Protein AF-A0AAD7JWH2-F1 (afdb_monomer_lite)

Organism: NCBI:txid230809

Foldseek 3Di:
DPDDDPPVVVVVVVVVVVVVVVVVVVVVVVVVVVVVVVVVVVVVVVVVVVVVVVVVCVVCVVVVVVVVVVVVVVVVVVPDPPPDPDQDDDPPDRPPPPPPPPVPPPDPDPDPPPPPPPPPPPPPPPDDDDDDDDDDDDDDDPDDDPDDPPPPPDDDD

Sequence (157 aa):
MPRGPPRLDVDVKLKHVQQSRKRYEEQLKYRERSAMHSEKYRDRKAAEERRERSARNAVNKPARELEEQQLRKDHKAMAKPQQRPAPITIRGAPLKAAKWHAASPTTPTPTPRRRTAIPAVVTASKDDPSEDESDEESTRCRLEAPAWPKRASRPVW

Secondary structure (DSSP, 8-state):
-PPPP-HHHHHHHHHHHHHHHHHHHHHHHHHHHHHHHHHHHHHHHHHHHHHHHHHHHHHHHHHHHHHHHHHHHHHHHH-----PPP---BTTB-------------PPP----------------------------------PPPPP---------

pLDDT: mean 70.11, std 16.85, range [37.56, 95.56]

Radius of gyration: 40.49 Å; chains: 1; bounding box: 70×58×132 Å

Structure (mmCIF, N/CA/C/O backbone):
data_AF-A0AAD7JWH2-F1
#
_entry.id   AF-A0AAD7JWH2-F1
#
loop_
_atom_site.group_PDB
_atom_site.id
_atom_site.type_symbol
_atom_site.label_atom_id
_atom_site.label_alt_id
_atom_site.label_comp_id
_atom_site.label_asym_id
_atom_site.label_entity_id
_atom_site.label_seq_id
_atom_site.pdbx_PDB_ins_code
_atom_site.Cartn_x
_atom_site.Cartn_y
_atom_site.Cartn_z
_atom_site.occupancy
_atom_site.B_iso_or_equiv
_atom_site.auth_seq_id
_atom_site.auth_comp_id
_atom_site.auth_asym_id
_atom_site.auth_atom_id
_atom_site.pdbx_PDB_model_num
ATOM 1 N N . MET A 1 1 ? -44.496 -11.662 59.326 1.00 45.50 1 MET A N 1
ATOM 2 C CA . MET A 1 1 ? -44.035 -10.537 58.482 1.00 45.50 1 MET A CA 1
ATOM 3 C C . MET A 1 1 ? -42.829 -11.003 57.676 1.00 45.50 1 MET A C 1
ATOM 5 O O . MET A 1 1 ? -41.789 -11.223 58.294 1.00 45.50 1 MET A O 1
ATOM 9 N N . PRO A 1 2 ? -42.935 -11.232 56.354 1.00 57.66 2 PRO A N 1
ATOM 10 C CA . PRO A 1 2 ? -41.756 -11.521 55.550 1.00 57.66 2 PRO A CA 1
ATOM 11 C C . PRO A 1 2 ? -40.940 -10.229 55.446 1.00 57.66 2 PRO A C 1
ATOM 13 O O . PRO A 1 2 ? -41.442 -9.199 54.997 1.00 57.66 2 PRO A O 1
ATOM 16 N N . ARG A 1 3 ? -39.698 -10.253 55.934 1.00 61.44 3 ARG A N 1
ATOM 17 C CA . ARG A 1 3 ? -38.767 -9.141 55.733 1.00 61.44 3 ARG A CA 1
ATOM 18 C C . ARG A 1 3 ? -38.452 -9.099 54.239 1.00 61.44 3 ARG A C 1
ATOM 20 O O . ARG A 1 3 ? -37.947 -10.079 53.700 1.00 61.44 3 ARG A O 1
ATOM 27 N N . GLY A 1 4 ? -38.806 -8.000 53.573 1.00 67.44 4 GLY A N 1
ATOM 28 C CA . GLY A 1 4 ? -38.412 -7.769 52.185 1.00 67.44 4 GLY A CA 1
ATOM 29 C C . GLY A 1 4 ? -36.885 -7.843 52.034 1.00 67.44 4 GLY A C 1
ATOM 30 O O . GLY A 1 4 ? -36.171 -7.610 53.015 1.00 67.44 4 GLY A O 1
ATOM 31 N N . PRO A 1 5 ? -36.374 -8.187 50.840 1.00 65.69 5 PRO A N 1
ATOM 32 C CA . PRO A 1 5 ? -34.939 -8.321 50.617 1.00 65.69 5 PRO A CA 1
ATOM 33 C C . PRO A 1 5 ? -34.199 -7.026 51.002 1.00 65.69 5 PRO A C 1
ATOM 35 O O . PRO A 1 5 ? -34.738 -5.928 50.812 1.00 65.69 5 PRO A O 1
ATOM 38 N N . PRO A 1 6 ? -32.979 -7.126 51.561 1.00 64.62 6 PRO A N 1
ATOM 39 C CA . PRO A 1 6 ? -32.243 -5.968 52.050 1.00 64.62 6 PRO A CA 1
ATOM 40 C C . PRO A 1 6 ? -31.905 -5.031 50.881 1.00 64.62 6 PRO A C 1
ATOM 42 O O . PRO A 1 6 ? -31.123 -5.368 49.996 1.00 64.62 6 PRO A O 1
ATOM 45 N N . ARG A 1 7 ? -32.486 -3.823 50.888 1.00 63.00 7 ARG A N 1
ATOM 46 C CA . ARG A 1 7 ? -32.252 -2.766 49.880 1.00 63.00 7 ARG A CA 1
ATOM 47 C C . ARG A 1 7 ? -30.762 -2.458 49.648 1.00 63.00 7 ARG A C 1
ATOM 49 O O . ARG A 1 7 ? -30.388 -2.082 48.544 1.00 63.00 7 ARG A O 1
ATOM 56 N N . LEU A 1 8 ? -29.919 -2.683 50.658 1.00 61.56 8 LEU A N 1
ATOM 57 C CA . LEU A 1 8 ? -28.471 -2.455 50.608 1.00 61.56 8 LEU A CA 1
ATOM 58 C C . LEU A 1 8 ? -27.755 -3.309 49.546 1.00 61.56 8 LEU A C 1
ATOM 60 O O . LEU A 1 8 ? -26.817 -2.825 48.914 1.00 61.56 8 LEU A O 1
ATOM 64 N N . ASP A 1 9 ? -28.221 -4.532 49.278 1.00 69.25 9 ASP A N 1
ATOM 65 C CA . ASP A 1 9 ? -27.581 -5.413 48.290 1.00 69.25 9 ASP A CA 1
ATOM 66 C C . ASP A 1 9 ? -27.821 -4.949 46.850 1.00 69.25 9 ASP A C 1
ATOM 68 O O . ASP A 1 9 ? -27.005 -5.203 45.962 1.00 69.25 9 ASP A O 1
ATOM 72 N N . VAL A 1 10 ? -28.936 -4.256 46.605 1.00 73.62 10 VAL A N 1
ATOM 73 C CA . VAL A 1 10 ? -29.285 -3.731 45.280 1.00 73.62 10 VAL A CA 1
ATOM 74 C C . VAL A 1 10 ? -28.403 -2.533 44.938 1.00 73.62 10 VAL A C 1
ATOM 76 O O . VAL A 1 10 ? -27.851 -2.480 43.840 1.00 73.62 10 VAL A O 1
ATOM 79 N N . ASP A 1 11 ? -28.186 -1.625 45.889 1.00 80.31 11 ASP A N 1
ATOM 80 C CA . ASP A 1 11 ? -27.361 -0.431 45.677 1.00 80.31 11 ASP A CA 1
ATOM 81 C C . ASP A 1 11 ? -25.877 -0.772 45.490 1.00 80.31 11 ASP A C 1
ATOM 83 O O . ASP A 1 11 ? -25.198 -0.178 44.648 1.00 80.31 11 ASP A O 1
ATOM 87 N N . VAL A 1 12 ? -25.363 -1.761 46.231 1.00 81.31 12 VAL A N 1
ATOM 88 C CA . VAL A 1 12 ? -23.981 -2.245 46.070 1.00 81.31 12 VAL A CA 1
ATOM 89 C C . VAL A 1 12 ? -23.794 -2.901 44.700 1.00 81.31 12 VAL A C 1
ATOM 91 O O . VAL A 1 12 ? -22.831 -2.586 43.993 1.00 81.31 12 VAL A O 1
ATOM 94 N N . LYS A 1 13 ? -24.740 -3.749 44.275 1.00 84.75 13 LYS A N 1
ATOM 95 C CA . LYS A 1 13 ? -24.724 -4.356 42.934 1.00 84.75 13 LYS A CA 1
ATOM 96 C C . LYS A 1 13 ? -24.825 -3.299 41.838 1.00 84.75 13 LYS A C 1
ATOM 98 O O . LYS A 1 13 ? -24.076 -3.365 40.867 1.00 84.75 13 LYS A O 1
ATOM 103 N N . LEU A 1 14 ? -25.681 -2.291 42.006 1.00 89.62 14 LEU A N 1
ATOM 104 C CA . LEU A 1 14 ? -25.847 -1.216 41.030 1.00 89.62 14 LEU A CA 1
ATOM 105 C C . LEU A 1 14 ? -24.569 -0.381 40.879 1.00 89.62 14 LEU A C 1
ATOM 107 O O . LEU A 1 14 ? -24.143 -0.113 39.755 1.00 89.62 14 LEU A O 1
ATOM 111 N N . LYS A 1 15 ? -23.910 -0.028 41.990 1.00 89.69 15 LYS A N 1
ATOM 112 C CA . LYS A 1 15 ? -22.614 0.671 41.966 1.00 89.69 15 LYS A CA 1
ATOM 113 C C . LYS A 1 15 ? -21.542 -0.160 41.266 1.00 89.69 15 LYS A C 1
ATOM 115 O O . LYS A 1 15 ? -20.820 0.374 40.427 1.00 89.69 15 LYS A O 1
ATOM 120 N N . HIS A 1 16 ? -21.474 -1.461 41.552 1.00 92.75 16 HIS A N 1
ATOM 121 C CA . HIS A 1 16 ? -20.533 -2.364 40.892 1.00 92.75 16 HIS A CA 1
ATOM 122 C C . HIS A 1 16 ? -20.780 -2.444 39.378 1.00 92.75 16 HIS A C 1
ATOM 124 O O . HIS A 1 16 ? -19.844 -2.308 38.590 1.00 92.75 16 HIS A O 1
ATOM 130 N N . VAL A 1 17 ? -22.042 -2.566 38.956 1.00 91.94 17 VAL A N 1
ATOM 131 C CA . VAL A 1 17 ? -22.422 -2.566 37.536 1.00 91.94 17 VAL A CA 1
ATOM 132 C C . VAL A 1 17 ? -22.032 -1.245 36.867 1.00 91.94 17 VAL A C 1
ATOM 134 O O . VAL A 1 17 ? -21.378 -1.261 35.826 1.00 91.94 17 VAL A O 1
ATOM 137 N N . GLN A 1 18 ? -22.328 -0.098 37.480 1.00 93.50 18 GLN A N 1
ATOM 138 C CA . GLN A 1 18 ? -21.932 1.207 36.937 1.00 93.50 18 GLN A CA 1
ATOM 139 C C . GLN A 1 18 ? -20.409 1.363 36.830 1.00 93.50 18 GLN A C 1
ATOM 141 O O . GLN A 1 18 ? -19.906 1.908 35.847 1.00 93.50 18 GLN A O 1
ATOM 146 N N . GLN A 1 19 ? -19.660 0.864 37.812 1.00 94.88 19 GLN A N 1
ATOM 147 C CA . GLN A 1 19 ? -18.201 0.937 37.818 1.00 94.88 19 GLN A CA 1
ATO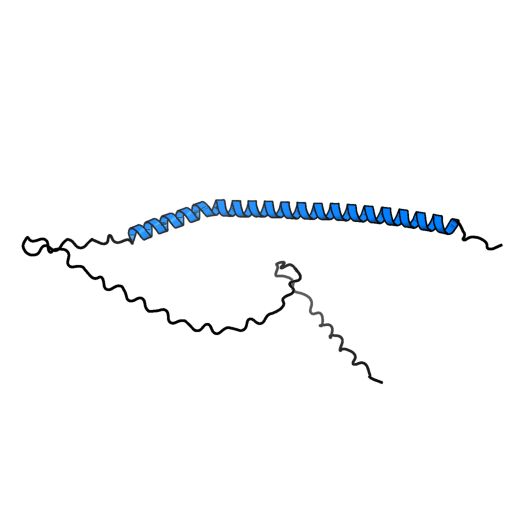M 148 C C . GLN A 1 19 ? -17.579 -0.003 36.774 1.00 94.88 19 GLN A C 1
ATOM 150 O O . GLN A 1 19 ? -16.642 0.390 36.077 1.00 94.88 19 GLN A O 1
ATOM 155 N N . SER A 1 20 ? -18.134 -1.207 36.608 1.00 92.75 20 SER A N 1
ATOM 156 C CA . SER A 1 20 ? -17.727 -2.149 35.558 1.00 92.75 20 SER A CA 1
ATOM 157 C C . SER A 1 20 ? -17.988 -1.586 34.158 1.00 92.75 20 SER A C 1
ATOM 159 O O . SER A 1 20 ? -17.107 -1.643 33.302 1.00 92.75 20 SER A O 1
ATOM 161 N N . ARG A 1 21 ? -19.137 -0.926 33.959 1.00 94.75 21 ARG A N 1
ATOM 162 C CA . ARG A 1 21 ? -19.481 -0.245 32.709 1.00 94.75 21 ARG A CA 1
ATOM 163 C C . ARG A 1 21 ? -18.488 0.866 32.375 1.00 94.75 21 ARG A C 1
ATOM 165 O O . ARG A 1 21 ? -17.996 0.909 31.254 1.00 94.75 21 ARG A O 1
ATOM 172 N N . LYS A 1 22 ? -18.135 1.718 33.345 1.00 95.44 22 LYS A N 1
ATOM 173 C CA . LYS A 1 22 ? -17.133 2.780 33.140 1.00 95.44 22 LYS A CA 1
ATOM 174 C C . LYS A 1 22 ? -15.772 2.217 32.723 1.00 95.44 22 LYS A C 1
ATOM 176 O O . LYS A 1 22 ? -15.189 2.695 31.755 1.00 95.44 22 LYS A O 1
ATOM 181 N N . ARG A 1 23 ? -15.297 1.167 33.403 1.00 95.06 23 ARG A N 1
ATOM 182 C CA . ARG A 1 23 ? -14.031 0.497 33.050 1.00 95.06 23 ARG A CA 1
ATOM 183 C C . ARG A 1 23 ? -14.071 -0.096 31.642 1.00 95.06 23 ARG A C 1
ATOM 185 O O . ARG A 1 23 ? -13.092 0.002 30.910 1.00 95.06 23 ARG A O 1
ATOM 192 N N . TYR A 1 24 ? -15.197 -0.690 31.257 1.00 94.94 24 TYR A N 1
ATOM 193 C CA . TYR A 1 24 ? -15.372 -1.250 29.921 1.00 94.94 24 TYR A CA 1
ATOM 194 C C . TYR A 1 24 ? -15.355 -0.165 28.830 1.00 94.94 24 TYR A C 1
ATOM 196 O O . TYR A 1 24 ? -14.656 -0.308 27.829 1.00 94.94 24 TYR A O 1
ATOM 204 N N . GLU A 1 25 ? -16.047 0.955 29.047 1.00 95.56 25 GLU A N 1
ATOM 205 C CA . GLU A 1 25 ? -16.038 2.099 28.124 1.00 95.56 25 GLU A CA 1
ATOM 206 C C . GLU A 1 25 ? -14.630 2.708 27.969 1.00 95.56 25 GLU A C 1
ATOM 208 O O . GLU A 1 25 ? -14.223 3.062 26.861 1.00 95.56 25 GLU A O 1
ATOM 213 N N . GLU A 1 26 ? -13.847 2.790 29.048 1.00 95.12 26 GLU A N 1
ATOM 214 C CA . GLU A 1 26 ? -12.444 3.224 28.985 1.00 95.12 26 GLU A CA 1
ATOM 215 C C . GLU A 1 26 ? -11.560 2.252 28.195 1.00 95.12 26 GLU A C 1
ATOM 217 O O . GLU A 1 26 ? -10.746 2.692 27.377 1.00 95.12 26 GLU A O 1
ATOM 222 N N . GLN A 1 27 ? -11.740 0.942 28.385 1.00 93.50 27 GLN A N 1
ATOM 223 C CA . GLN A 1 27 ? -11.014 -0.073 27.619 1.00 93.50 27 GLN A CA 1
ATOM 224 C C . GLN A 1 27 ? -11.338 -0.013 26.124 1.00 93.50 27 GLN A C 1
ATOM 226 O O . GLN A 1 27 ? -10.429 -0.142 25.301 1.00 93.50 27 GLN A O 1
ATOM 231 N N . LEU A 1 28 ? -12.601 0.228 25.758 1.00 93.50 28 LEU A N 1
ATOM 232 C CA . LEU A 1 28 ? -12.991 0.418 24.359 1.00 93.50 28 LEU A CA 1
ATOM 233 C C . LEU A 1 28 ? -12.309 1.645 23.749 1.00 93.50 28 LEU A C 1
ATOM 235 O O . LEU A 1 28 ? -11.663 1.524 22.710 1.00 93.50 28 LEU A O 1
ATOM 239 N N . LYS A 1 29 ? -12.343 2.794 24.436 1.00 93.81 29 LYS A N 1
ATOM 240 C CA . LYS A 1 29 ? -11.659 4.020 23.983 1.00 93.81 29 LYS A CA 1
ATOM 241 C C . LYS A 1 29 ? -10.144 3.850 23.875 1.00 93.81 29 LYS A C 1
ATOM 243 O O . LYS A 1 29 ? -9.497 4.499 23.053 1.00 93.81 29 LYS A O 1
ATOM 248 N N . TYR A 1 30 ? -9.542 3.043 24.746 1.00 93.19 30 TYR A N 1
ATOM 249 C CA . TYR A 1 30 ? -8.118 2.723 24.666 1.00 93.19 30 TYR A CA 1
ATOM 250 C C . TYR A 1 30 ? -7.809 1.864 23.435 1.00 93.19 30 TYR A C 1
ATOM 252 O O . TYR A 1 30 ? -6.898 2.198 22.678 1.00 93.19 30 TYR A O 1
ATOM 260 N N . ARG A 1 31 ? -8.598 0.809 23.191 1.00 89.31 31 ARG A N 1
ATOM 261 C CA . ARG A 1 31 ? -8.458 -0.045 22.003 1.00 89.31 31 ARG A CA 1
ATOM 262 C C . ARG A 1 31 ? -8.647 0.733 20.709 1.00 89.31 31 ARG A C 1
ATOM 264 O O . ARG A 1 31 ? -7.837 0.579 19.808 1.00 89.31 31 ARG A O 1
ATOM 271 N N . GLU A 1 32 ? -9.654 1.595 20.642 1.00 89.50 32 GLU A N 1
ATOM 272 C CA . GLU A 1 32 ? -9.916 2.438 19.474 1.00 89.50 32 GLU A CA 1
ATOM 273 C C . GLU A 1 32 ? -8.739 3.384 19.191 1.00 89.50 32 GLU A C 1
ATOM 275 O O . GLU A 1 32 ? -8.221 3.416 18.078 1.00 89.50 32 GLU A O 1
ATOM 280 N N . ARG A 1 33 ? -8.219 4.077 20.214 1.00 90.06 33 ARG A N 1
ATOM 281 C CA . ARG A 1 33 ? -7.025 4.929 20.061 1.00 90.06 33 ARG A CA 1
ATOM 282 C C . ARG A 1 33 ? -5.788 4.136 19.641 1.00 90.06 33 ARG A C 1
ATOM 284 O O . ARG A 1 33 ? -5.031 4.599 18.791 1.00 90.06 33 ARG A O 1
ATOM 291 N N . SER A 1 34 ? -5.580 2.956 20.219 1.00 84.75 34 SER A N 1
ATOM 292 C CA . SER A 1 34 ? -4.452 2.083 19.883 1.00 84.75 34 SER A CA 1
ATOM 293 C C . SER A 1 34 ? -4.551 1.559 18.444 1.00 84.75 34 SER A C 1
ATOM 295 O O . SER A 1 34 ? -3.573 1.624 17.699 1.00 84.75 34 SER A O 1
ATOM 297 N N . ALA A 1 35 ? -5.749 1.154 18.013 1.00 80.25 35 ALA A N 1
ATOM 298 C CA . ALA A 1 35 ? -6.021 0.736 16.642 1.00 80.25 35 ALA A CA 1
ATOM 299 C C . ALA A 1 35 ? -5.749 1.874 15.646 1.00 80.25 35 ALA A C 1
ATOM 301 O O . ALA A 1 35 ? -4.980 1.678 14.705 1.00 80.25 35 ALA A O 1
ATOM 302 N N . MET A 1 36 ? -6.255 3.081 15.918 1.00 82.44 36 MET A N 1
ATOM 303 C CA . MET A 1 36 ? -6.012 4.270 15.090 1.00 82.44 36 MET A CA 1
ATOM 304 C C . MET A 1 36 ? -4.524 4.635 14.997 1.00 82.44 36 MET A C 1
ATOM 306 O O . MET A 1 36 ? -4.051 5.068 13.948 1.00 82.44 36 MET A O 1
ATOM 310 N N . HIS A 1 37 ? -3.758 4.472 16.081 1.00 82.31 37 HIS A N 1
ATOM 311 C CA . HIS A 1 37 ? -2.307 4.672 16.043 1.00 82.31 37 HIS A CA 1
ATOM 312 C C . HIS A 1 37 ? -1.599 3.608 15.198 1.00 82.31 37 HIS A C 1
ATOM 314 O O . HIS A 1 37 ? -0.680 3.951 14.453 1.00 82.31 37 HIS A O 1
ATOM 320 N N . SER A 1 38 ? -2.043 2.350 15.271 1.00 82.31 38 SER A N 1
ATOM 321 C CA . SER A 1 38 ? -1.494 1.264 14.452 1.00 82.31 38 SER A CA 1
ATOM 322 C C . SER A 1 38 ? -1.770 1.466 12.959 1.00 82.31 38 SER A C 1
ATOM 324 O O . SER A 1 38 ? -0.890 1.242 12.133 1.00 82.31 38 SER A O 1
ATOM 326 N N . GLU A 1 39 ? -2.959 1.954 12.607 1.00 81.69 39 GLU A N 1
ATOM 327 C CA . GLU A 1 39 ? -3.356 2.226 11.226 1.00 81.69 39 GLU A CA 1
ATOM 328 C C . GLU A 1 39 ? -2.555 3.393 10.646 1.00 81.69 39 GLU A C 1
ATOM 330 O O . GLU A 1 39 ? -1.880 3.231 9.632 1.00 81.69 39 GLU A O 1
ATOM 335 N N . LYS A 1 40 ? -2.472 4.515 11.373 1.00 86.12 40 LYS A N 1
ATOM 336 C CA . LYS A 1 40 ? -1.628 5.657 10.984 1.00 86.12 40 LYS A CA 1
ATOM 337 C C . LYS A 1 40 ? -0.157 5.274 10.809 1.00 86.12 40 LYS A C 1
ATOM 339 O O . LYS A 1 40 ? 0.523 5.834 9.950 1.00 86.12 40 LYS A O 1
ATOM 344 N N . TYR A 1 41 ? 0.350 4.352 11.629 1.00 82.38 41 TYR A N 1
ATOM 345 C CA . TYR A 1 41 ? 1.717 3.849 11.498 1.00 82.38 41 TYR A CA 1
ATOM 346 C C . TYR A 1 41 ? 1.899 3.033 10.212 1.00 82.38 41 TYR A C 1
ATOM 348 O O . TYR A 1 41 ? 2.840 3.295 9.458 1.00 82.38 41 TYR A O 1
ATOM 356 N N . ARG A 1 42 ? 0.978 2.103 9.923 1.00 83.69 42 ARG A N 1
ATOM 357 C CA . ARG A 1 42 ? 0.992 1.316 8.679 1.00 83.69 42 ARG A CA 1
ATOM 358 C C . ARG A 1 42 ? 0.885 2.209 7.446 1.00 83.69 42 ARG A C 1
ATOM 360 O O . ARG A 1 42 ? 1.681 2.054 6.524 1.00 83.69 42 ARG A O 1
ATOM 367 N N . ASP A 1 43 ? -0.014 3.187 7.459 1.00 89.75 43 ASP A N 1
ATOM 368 C CA . ASP A 1 43 ? -0.191 4.125 6.348 1.00 89.75 43 ASP A CA 1
ATOM 369 C C . ASP A 1 43 ? 1.062 4.961 6.098 1.00 89.75 43 ASP A C 1
ATOM 371 O O . ASP A 1 43 ? 1.478 5.151 4.951 1.00 89.75 43 ASP A O 1
ATOM 375 N N . ARG A 1 44 ? 1.707 5.430 7.173 1.00 88.19 44 ARG A N 1
ATOM 376 C CA . ARG A 1 44 ? 2.968 6.169 7.078 1.00 88.19 44 ARG A CA 1
ATOM 377 C C . ARG A 1 44 ? 4.076 5.301 6.483 1.00 88.19 44 ARG A C 1
ATOM 379 O O . ARG A 1 44 ? 4.763 5.769 5.577 1.00 88.19 44 ARG A O 1
ATOM 386 N N . LYS A 1 45 ? 4.219 4.053 6.941 1.00 90.50 45 LYS A N 1
ATOM 387 C CA . LYS A 1 45 ? 5.205 3.104 6.397 1.00 90.50 45 LYS A CA 1
ATOM 388 C C . LYS A 1 45 ? 4.935 2.782 4.926 1.00 90.50 45 LYS A C 1
ATOM 390 O O . LYS A 1 45 ? 5.858 2.832 4.121 1.00 90.50 45 LYS A O 1
ATOM 395 N N . ALA A 1 46 ? 3.678 2.561 4.545 1.00 92.25 46 ALA A N 1
ATOM 396 C CA . ALA A 1 46 ? 3.300 2.321 3.153 1.00 92.25 46 ALA A CA 1
ATOM 397 C C . ALA A 1 46 ? 3.561 3.544 2.253 1.00 92.25 46 ALA A C 1
ATOM 399 O O . ALA A 1 46 ? 3.979 3.408 1.102 1.00 92.25 46 ALA A O 1
ATOM 400 N N . ALA A 1 47 ? 3.328 4.761 2.753 1.00 89.19 47 ALA A N 1
ATOM 401 C CA . ALA A 1 47 ? 3.633 5.988 2.020 1.00 89.19 47 ALA A CA 1
ATOM 402 C C . ALA A 1 47 ? 5.146 6.187 1.826 1.00 89.19 47 ALA A C 1
ATOM 404 O O . ALA A 1 47 ? 5.579 6.616 0.754 1.00 89.19 47 ALA A O 1
ATOM 405 N N . GLU A 1 48 ? 5.940 5.861 2.842 1.00 91.06 48 GLU A N 1
ATOM 406 C CA . GLU A 1 48 ? 7.402 5.895 2.792 1.00 91.06 48 GLU A CA 1
ATOM 407 C C . GLU A 1 48 ? 7.956 4.871 1.793 1.00 91.06 48 GLU A C 1
ATOM 409 O O . GLU A 1 48 ? 8.730 5.238 0.911 1.00 91.06 48 GLU A O 1
ATOM 414 N N . GLU A 1 49 ? 7.453 3.637 1.816 1.00 92.38 49 GLU A N 1
ATOM 415 C CA . GLU A 1 49 ? 7.830 2.595 0.858 1.00 92.38 49 GLU A CA 1
ATOM 416 C C . GLU A 1 49 ? 7.489 2.990 -0.591 1.00 92.38 49 GLU A C 1
ATOM 418 O O . GLU A 1 49 ? 8.298 2.818 -1.507 1.00 92.38 49 GLU A O 1
ATOM 423 N N . ARG A 1 50 ? 6.309 3.582 -0.828 1.00 93.44 50 ARG A N 1
ATOM 424 C CA . ARG A 1 50 ? 5.948 4.103 -2.159 1.00 93.44 50 ARG A CA 1
ATOM 425 C C . ARG A 1 50 ? 6.912 5.192 -2.623 1.00 93.44 50 ARG A C 1
ATOM 427 O O . ARG A 1 50 ? 7.273 5.209 -3.801 1.00 93.44 50 ARG A O 1
ATOM 434 N N . ARG A 1 51 ? 7.331 6.094 -1.728 1.00 91.00 51 ARG A N 1
ATOM 435 C CA . ARG A 1 51 ? 8.325 7.133 -2.048 1.00 91.00 51 ARG A CA 1
ATOM 436 C C . ARG A 1 51 ? 9.676 6.522 -2.386 1.00 91.00 51 ARG A C 1
ATOM 438 O O . ARG A 1 51 ? 10.268 6.922 -3.383 1.00 91.00 51 ARG A O 1
ATOM 445 N N . GLU A 1 52 ? 10.124 5.537 -1.620 1.00 90.62 52 GLU A N 1
ATOM 446 C CA . GLU A 1 52 ? 11.391 4.855 -1.868 1.00 90.62 52 GLU A CA 1
ATOM 447 C C . GLU A 1 52 ? 11.382 4.105 -3.207 1.00 90.62 52 GLU A C 1
ATOM 449 O O . GLU A 1 52 ? 12.284 4.282 -4.027 1.00 90.62 52 GLU A O 1
ATOM 454 N N . ARG A 1 53 ? 10.323 3.337 -3.493 1.00 86.69 53 ARG A N 1
ATOM 455 C CA . ARG A 1 53 ? 10.148 2.672 -4.796 1.00 86.69 53 ARG A CA 1
ATOM 456 C C . ARG A 1 53 ? 10.111 3.680 -5.944 1.00 86.69 53 ARG A C 1
ATOM 458 O O . ARG A 1 53 ? 10.718 3.442 -6.985 1.00 86.69 53 ARG A O 1
ATOM 465 N N . SER A 1 54 ? 9.425 4.808 -5.757 1.00 90.06 54 SER A N 1
ATOM 466 C CA . SER A 1 54 ? 9.384 5.888 -6.748 1.00 90.06 54 SER A CA 1
ATOM 467 C C . SER A 1 54 ?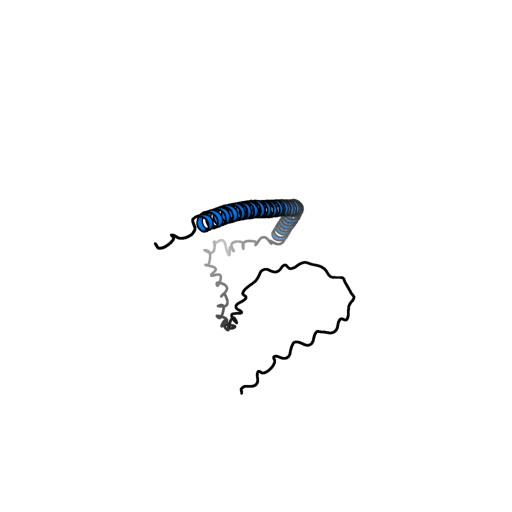 10.772 6.486 -6.991 1.00 90.06 54 SER A C 1
ATOM 469 O O . SER A 1 54 ? 11.171 6.639 -8.143 1.00 90.06 54 SER A O 1
ATOM 471 N N . ALA A 1 55 ? 11.548 6.738 -5.933 1.00 86.62 55 ALA A N 1
ATOM 472 C CA . ALA A 1 55 ? 12.914 7.242 -6.039 1.00 86.62 55 ALA A CA 1
ATOM 473 C C . ALA A 1 55 ? 13.832 6.250 -6.774 1.00 86.62 55 ALA A C 1
ATOM 475 O O . ALA A 1 55 ? 14.521 6.636 -7.716 1.00 86.62 55 ALA A O 1
ATOM 476 N N . ARG A 1 56 ? 13.775 4.958 -6.426 1.00 83.06 56 ARG A N 1
ATOM 477 C CA . ARG A 1 56 ? 14.522 3.896 -7.127 1.00 83.06 56 ARG A CA 1
ATOM 478 C C . ARG A 1 56 ? 14.143 3.819 -8.609 1.00 83.06 56 ARG A C 1
ATOM 480 O O . ARG A 1 56 ? 15.014 3.721 -9.471 1.00 83.06 56 ARG A O 1
ATOM 487 N N . ASN A 1 57 ? 12.851 3.908 -8.921 1.00 81.56 57 ASN A N 1
ATOM 488 C CA . ASN A 1 57 ? 12.380 3.919 -10.304 1.00 81.56 57 ASN A CA 1
ATOM 489 C C . ASN A 1 57 ? 12.820 5.179 -11.055 1.00 81.56 57 ASN A C 1
ATOM 491 O O . ASN A 1 57 ? 13.197 5.068 -12.215 1.00 81.56 57 ASN A O 1
ATOM 495 N N . ALA A 1 58 ? 12.815 6.354 -10.423 1.00 80.38 58 ALA A N 1
ATOM 496 C CA . ALA A 1 58 ? 13.272 7.598 -11.040 1.00 80.38 58 ALA A CA 1
ATOM 497 C C . ALA A 1 58 ? 14.764 7.551 -11.404 1.00 80.38 58 ALA A C 1
ATOM 499 O O . ALA A 1 58 ? 15.143 8.042 -12.463 1.00 80.38 58 ALA A O 1
ATOM 500 N N . VAL A 1 59 ? 15.587 6.910 -10.570 1.00 81.62 59 VAL A N 1
ATOM 501 C CA . VAL A 1 59 ? 17.020 6.705 -10.838 1.00 81.62 59 VAL A CA 1
ATOM 502 C C . VAL A 1 59 ? 17.243 5.703 -11.977 1.00 81.62 59 VAL A C 1
ATOM 504 O O . VAL A 1 59 ? 18.078 5.937 -12.846 1.00 81.62 59 VAL A O 1
ATOM 507 N N . ASN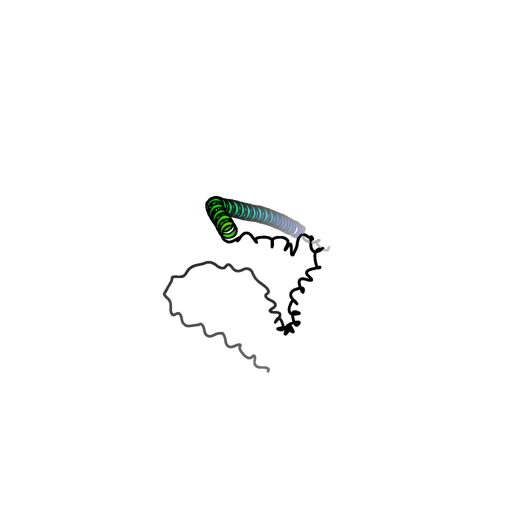 A 1 60 ? 16.470 4.613 -12.026 1.00 76.38 60 ASN A N 1
ATOM 508 C CA . ASN A 1 60 ? 16.653 3.554 -13.028 1.00 76.38 60 ASN A CA 1
ATOM 509 C C . ASN A 1 60 ? 15.978 3.833 -14.381 1.00 76.38 60 ASN A C 1
ATOM 511 O O . ASN A 1 60 ? 16.385 3.277 -15.401 1.00 76.38 60 ASN A O 1
ATOM 515 N N . LYS A 1 61 ? 14.947 4.682 -14.418 1.00 79.38 61 LYS A N 1
ATOM 516 C CA . LYS A 1 61 ? 14.208 5.025 -15.641 1.00 79.38 61 LYS A CA 1
ATOM 517 C C . LYS A 1 61 ? 15.098 5.563 -16.776 1.00 79.38 61 LYS A C 1
ATOM 519 O O . LYS A 1 61 ? 14.982 5.024 -17.873 1.00 79.38 61 LYS A O 1
ATOM 524 N N . PRO A 1 62 ? 16.009 6.534 -16.562 1.00 79.75 62 PRO A N 1
ATOM 525 C CA . PRO A 1 62 ? 16.869 7.030 -17.639 1.00 79.75 62 PRO A CA 1
ATOM 526 C C . PRO A 1 62 ? 17.834 5.965 -18.182 1.00 79.75 62 PRO A C 1
ATOM 528 O O . PRO A 1 62 ? 18.064 5.913 -19.388 1.00 79.75 62 PRO A O 1
ATOM 531 N N . ALA A 1 63 ? 18.357 5.078 -17.328 1.00 78.69 63 ALA A N 1
ATOM 532 C CA . ALA A 1 63 ? 19.220 3.978 -17.766 1.00 78.69 63 ALA A CA 1
ATOM 533 C C . ALA A 1 63 ? 18.453 2.973 -18.641 1.00 78.69 63 ALA A C 1
ATOM 535 O O . ALA A 1 63 ? 18.936 2.558 -19.693 1.00 78.69 63 ALA A O 1
ATOM 536 N N . ARG A 1 64 ? 17.217 2.649 -18.247 1.00 80.19 64 ARG A N 1
ATOM 537 C CA . ARG A 1 64 ? 16.345 1.735 -18.991 1.00 80.19 64 ARG A CA 1
ATOM 538 C C . ARG A 1 64 ? 15.882 2.320 -20.327 1.00 80.19 64 ARG A C 1
ATOM 540 O O . ARG A 1 64 ? 15.814 1.602 -21.318 1.00 80.19 64 ARG A O 1
ATOM 547 N N . GLU A 1 65 ? 15.597 3.622 -20.373 1.00 85.88 65 GLU A N 1
ATOM 548 C CA . GLU A 1 65 ? 15.271 4.323 -21.622 1.00 85.88 65 GLU A CA 1
ATOM 549 C C . GLU A 1 65 ? 16.468 4.365 -22.586 1.00 85.88 65 GLU A C 1
ATOM 551 O O . GLU A 1 65 ? 16.283 4.212 -23.794 1.00 85.88 65 GLU A O 1
ATOM 556 N N . LEU A 1 66 ? 17.695 4.523 -22.073 1.00 84.19 66 LEU A N 1
ATOM 557 C CA . LEU A 1 66 ? 18.919 4.441 -22.878 1.00 84.19 66 LEU A CA 1
ATOM 558 C C . LEU A 1 66 ? 19.131 3.042 -23.466 1.00 84.19 66 LEU A C 1
ATOM 560 O O . LEU A 1 66 ? 19.412 2.918 -24.660 1.00 84.19 66 LEU A O 1
ATOM 564 N N . GLU A 1 67 ? 18.956 2.002 -22.654 1.00 86.12 67 GLU A N 1
ATOM 565 C CA . GLU A 1 67 ? 19.048 0.608 -23.095 1.00 86.12 67 GLU A CA 1
ATOM 566 C C . GLU A 1 67 ? 17.995 0.291 -24.171 1.00 86.12 67 GLU A C 1
ATOM 568 O O . GLU A 1 67 ? 18.314 -0.269 -25.221 1.00 86.12 67 GLU A O 1
ATOM 573 N N . GLU A 1 68 ? 16.752 0.742 -23.978 1.00 88.19 68 GLU A N 1
ATOM 574 C CA . GLU A 1 68 ? 15.679 0.562 -24.957 1.00 88.19 68 GLU A CA 1
ATOM 575 C C . GLU A 1 68 ? 15.957 1.320 -26.267 1.00 88.19 68 GLU A C 1
ATOM 577 O O . GLU A 1 68 ? 15.711 0.800 -27.361 1.00 88.19 68 GLU A O 1
ATOM 582 N N . GLN A 1 69 ? 16.503 2.537 -26.193 1.00 89.19 69 GLN A N 1
ATOM 583 C CA . GLN A 1 69 ? 16.921 3.272 -27.388 1.00 89.19 69 GLN A CA 1
ATOM 584 C C . GLN A 1 69 ? 18.045 2.558 -28.139 1.00 89.19 69 GLN A C 1
ATOM 586 O O . GLN A 1 69 ? 18.025 2.545 -29.373 1.00 89.19 69 GLN A O 1
ATOM 591 N N . GLN A 1 70 ? 19.004 1.967 -27.426 1.00 90.19 70 GLN A N 1
ATOM 592 C CA . GLN A 1 70 ? 20.089 1.214 -28.045 1.00 90.19 70 GLN A CA 1
ATOM 593 C C . GLN A 1 70 ? 19.558 -0.041 -28.747 1.00 90.19 70 GLN A C 1
ATOM 595 O O . GLN A 1 70 ? 19.798 -0.210 -29.940 1.00 90.19 70 GLN A O 1
ATOM 600 N N . LEU A 1 71 ? 18.704 -0.822 -28.081 1.00 88.56 71 LEU A N 1
ATOM 601 C CA . LEU A 1 71 ? 18.004 -1.967 -28.678 1.00 88.56 71 LEU A CA 1
ATOM 602 C C . LEU A 1 71 ? 17.228 -1.588 -29.947 1.00 88.56 71 LEU A C 1
ATOM 604 O O . LEU A 1 71 ? 17.278 -2.298 -30.951 1.00 88.56 71 LEU A O 1
ATOM 608 N N . ARG A 1 72 ? 16.533 -0.442 -29.946 1.00 87.44 72 ARG A N 1
ATOM 609 C CA . ARG A 1 72 ? 15.827 0.056 -31.141 1.00 87.44 72 ARG A CA 1
ATOM 610 C C . ARG A 1 72 ? 16.786 0.394 -32.283 1.00 87.44 72 ARG A C 1
ATOM 612 O O . ARG A 1 72 ? 16.455 0.124 -33.439 1.00 87.44 72 ARG A O 1
ATOM 619 N N . LYS A 1 73 ? 17.948 0.986 -31.987 1.00 87.88 73 LYS A N 1
ATOM 620 C CA . LYS A 1 73 ? 18.982 1.276 -32.995 1.00 87.88 73 LYS A CA 1
ATOM 621 C C . LYS A 1 73 ? 19.554 -0.013 -33.570 1.00 87.88 73 LYS A C 1
ATOM 623 O O . LYS A 1 73 ? 19.624 -0.130 -34.790 1.00 87.88 73 LYS A O 1
ATOM 628 N N . ASP A 1 74 ? 19.866 -0.982 -32.720 1.00 86.06 74 ASP A N 1
ATOM 629 C CA . ASP A 1 74 ? 20.429 -2.267 -33.134 1.00 86.06 74 ASP A CA 1
ATOM 630 C C . ASP A 1 74 ? 19.425 -3.060 -33.978 1.00 86.06 74 ASP A C 1
ATOM 632 O O . ASP A 1 74 ? 19.759 -3.534 -35.061 1.00 86.06 74 ASP A O 1
ATOM 636 N N . HIS A 1 75 ? 18.154 -3.113 -33.571 1.00 85.50 75 HIS A N 1
ATOM 637 C CA . HIS A 1 75 ? 17.090 -3.722 -34.375 1.00 85.50 75 HIS A CA 1
ATOM 638 C C . HIS A 1 75 ? 16.891 -3.017 -35.720 1.00 85.50 75 HIS A C 1
ATOM 640 O O . HIS A 1 75 ? 16.670 -3.678 -36.735 1.00 85.50 75 HIS A O 1
ATOM 646 N N . LYS A 1 76 ? 16.992 -1.684 -35.758 1.00 83.50 76 LYS A N 1
ATOM 647 C CA . LYS A 1 76 ? 16.917 -0.919 -37.008 1.00 83.50 76 LYS A CA 1
ATOM 648 C C . LYS A 1 76 ? 18.136 -1.158 -37.902 1.00 83.50 76 LYS A C 1
ATOM 650 O O . LYS A 1 76 ? 17.975 -1.201 -39.116 1.00 83.50 76 LYS A O 1
ATOM 655 N N . ALA A 1 77 ? 19.323 -1.337 -37.326 1.00 79.75 77 ALA A N 1
ATOM 656 C CA . ALA A 1 77 ? 20.540 -1.674 -38.061 1.00 79.75 77 ALA A CA 1
ATOM 657 C C . ALA A 1 77 ? 20.507 -3.114 -38.607 1.00 79.75 77 ALA A C 1
ATOM 659 O O . ALA A 1 77 ? 20.968 -3.370 -39.717 1.00 79.75 77 ALA A O 1
ATOM 660 N N . MET A 1 78 ? 19.910 -4.045 -37.858 1.00 76.25 78 MET A N 1
ATOM 661 C CA . MET A 1 78 ? 19.743 -5.451 -38.244 1.00 76.25 78 MET A CA 1
ATOM 662 C C . MET A 1 78 ? 18.574 -5.677 -39.209 1.00 76.25 78 MET A C 1
ATOM 664 O O . MET A 1 78 ? 18.517 -6.710 -39.884 1.00 76.25 78 MET A O 1
ATOM 668 N N . ALA A 1 79 ? 17.651 -4.719 -39.313 1.00 75.50 79 ALA A N 1
ATOM 669 C CA . ALA A 1 79 ? 16.598 -4.723 -40.314 1.00 75.50 79 ALA A CA 1
ATOM 670 C C . ALA A 1 79 ? 17.212 -4.479 -41.702 1.00 75.50 79 ALA A C 1
ATOM 672 O O . ALA A 1 79 ? 17.240 -3.356 -42.208 1.00 75.50 79 ALA A O 1
ATOM 673 N N . LYS A 1 80 ? 17.703 -5.550 -42.339 1.00 72.94 80 LYS A N 1
ATOM 674 C CA . LYS A 1 80 ? 18.061 -5.523 -43.761 1.00 72.94 80 LYS A CA 1
ATOM 675 C C . LYS A 1 80 ? 16.846 -5.007 -44.537 1.00 72.94 80 LYS A C 1
ATOM 677 O O . LYS A 1 80 ? 15.766 -5.588 -44.381 1.00 72.94 80 LYS A O 1
ATOM 682 N N . PRO A 1 81 ? 16.977 -3.956 -45.367 1.00 66.38 81 PRO A N 1
ATOM 683 C CA . PRO A 1 81 ? 15.887 -3.559 -46.238 1.00 66.38 81 PRO A CA 1
ATOM 684 C C . PRO A 1 81 ? 15.554 -4.769 -47.106 1.00 66.38 81 PRO A C 1
ATOM 686 O O . PRO A 1 81 ? 16.389 -5.227 -47.885 1.00 66.38 81 PRO A O 1
ATOM 689 N N . GLN A 1 82 ? 14.356 -5.335 -46.935 1.00 65.25 82 GLN A N 1
ATOM 690 C CA . GLN A 1 82 ? 13.850 -6.306 -47.892 1.00 65.25 82 GLN A CA 1
ATOM 691 C C . GLN A 1 82 ? 13.714 -5.553 -49.208 1.00 65.25 82 GLN A C 1
ATOM 693 O O . GLN A 1 82 ? 12.784 -4.769 -49.407 1.00 65.25 82 GLN A O 1
ATOM 698 N N . GLN A 1 83 ? 14.703 -5.736 -50.076 1.00 60.94 83 GLN A N 1
ATOM 699 C CA . GLN A 1 83 ? 14.664 -5.263 -51.441 1.00 60.94 83 GLN A CA 1
ATOM 700 C C . GLN A 1 83 ? 13.434 -5.924 -52.060 1.00 60.94 83 GLN A C 1
ATOM 702 O O . GLN A 1 83 ? 13.405 -7.141 -52.251 1.00 60.94 83 GLN A O 1
ATOM 707 N N . ARG A 1 84 ? 12.365 -5.146 -52.272 1.00 62.38 84 ARG A N 1
ATOM 708 C CA . ARG A 1 84 ? 11.188 -5.651 -52.983 1.00 62.38 84 ARG A CA 1
ATOM 709 C C . ARG A 1 84 ? 11.696 -6.184 -54.325 1.00 62.38 84 ARG A C 1
ATOM 711 O O . ARG A 1 84 ? 12.435 -5.448 -54.985 1.00 62.38 84 ARG A O 1
ATOM 718 N N . PRO A 1 85 ? 11.368 -7.429 -54.716 1.00 63.84 85 PRO A N 1
ATOM 719 C CA . PRO A 1 85 ? 11.821 -7.951 -55.995 1.00 63.84 85 PRO A CA 1
ATOM 720 C C . PRO A 1 85 ? 11.371 -6.981 -57.086 1.00 63.84 85 PRO A C 1
ATOM 722 O O . PRO A 1 85 ? 10.196 -6.605 -57.145 1.00 63.84 85 PRO A O 1
ATOM 725 N N . ALA A 1 86 ? 12.325 -6.515 -57.895 1.00 64.00 86 ALA A N 1
ATOM 726 C CA . ALA A 1 86 ? 12.016 -5.664 -59.032 1.00 64.00 86 ALA A CA 1
ATOM 727 C C . ALA A 1 86 ? 11.009 -6.402 -59.932 1.00 64.00 86 ALA A C 1
ATOM 729 O O . ALA A 1 86 ? 11.128 -7.622 -60.091 1.00 64.00 86 ALA A O 1
ATOM 730 N N . PRO A 1 87 ? 10.006 -5.712 -60.503 1.00 59.50 87 PRO A N 1
ATOM 731 C CA . PRO A 1 87 ? 9.085 -6.345 -61.432 1.00 59.50 87 PRO A CA 1
ATOM 732 C C . PRO A 1 87 ? 9.894 -6.917 -62.599 1.00 59.50 87 PRO A C 1
ATOM 734 O O . PRO A 1 87 ? 10.536 -6.183 -63.347 1.00 59.50 87 PRO A O 1
ATOM 737 N N . ILE A 1 88 ? 9.903 -8.244 -62.714 1.00 60.03 88 ILE A N 1
ATOM 738 C CA . ILE A 1 88 ? 10.628 -8.951 -63.764 1.00 60.03 88 ILE A CA 1
ATOM 739 C C . ILE A 1 88 ? 9.920 -8.646 -65.088 1.00 60.03 88 ILE A C 1
ATOM 741 O O . ILE A 1 88 ? 8.852 -9.183 -65.379 1.00 60.03 88 ILE A O 1
ATOM 745 N N . THR A 1 89 ? 10.505 -7.767 -65.894 1.00 55.72 89 THR A N 1
ATOM 746 C CA . THR A 1 89 ? 10.097 -7.536 -67.282 1.00 55.72 89 THR A CA 1
ATOM 747 C C . THR A 1 89 ? 10.882 -8.469 -68.194 1.00 55.72 89 THR A C 1
ATOM 749 O O . THR A 1 89 ? 12.075 -8.269 -68.412 1.00 55.72 89 THR A O 1
ATOM 752 N N . ILE A 1 90 ? 10.219 -9.477 -68.760 1.00 55.84 90 ILE A N 1
ATOM 753 C CA . ILE A 1 90 ? 10.766 -10.277 -69.863 1.00 55.84 90 ILE A CA 1
ATOM 754 C C . ILE A 1 90 ? 10.153 -9.719 -71.154 1.00 55.84 90 ILE A C 1
ATOM 756 O O . ILE A 1 90 ? 8.937 -9.736 -71.314 1.00 55.84 90 ILE A O 1
ATOM 760 N N . ARG A 1 91 ? 10.991 -9.207 -72.068 1.00 57.44 91 ARG A N 1
ATOM 761 C CA . ARG A 1 91 ? 10.604 -8.745 -73.422 1.00 57.44 91 ARG A CA 1
ATOM 762 C C . ARG A 1 91 ? 9.496 -7.670 -73.479 1.00 57.44 91 ARG A C 1
ATOM 764 O O . ARG A 1 91 ? 8.565 -7.782 -74.266 1.00 57.44 91 ARG A O 1
ATOM 771 N N . GLY A 1 92 ? 9.599 -6.610 -72.675 1.00 59.75 92 GLY A N 1
ATOM 772 C CA . GLY A 1 92 ? 8.809 -5.379 -72.874 1.00 59.75 92 GLY A CA 1
ATOM 773 C C . GLY A 1 92 ? 7.310 -5.453 -72.550 1.00 59.75 92 GLY A C 1
ATOM 774 O O . GLY A 1 92 ? 6.617 -4.454 -72.716 1.00 59.75 92 GLY A O 1
ATOM 775 N N . ALA A 1 93 ? 6.804 -6.580 -72.046 1.00 57.69 93 ALA A N 1
ATOM 776 C CA . ALA A 1 93 ? 5.438 -6.693 -71.545 1.00 57.69 93 ALA A CA 1
ATOM 777 C C . ALA A 1 93 ? 5.450 -6.827 -70.011 1.00 57.69 93 ALA A C 1
ATOM 779 O O . ALA A 1 93 ? 6.176 -7.679 -69.486 1.00 57.69 93 ALA A O 1
ATOM 780 N N . PRO A 1 94 ? 4.662 -6.030 -69.261 1.00 55.97 94 PRO A N 1
ATOM 781 C CA . PRO A 1 94 ? 4.472 -6.281 -67.842 1.00 55.97 94 PRO A CA 1
ATOM 782 C C . PRO A 1 94 ? 3.739 -7.618 -67.700 1.00 55.97 94 PRO A C 1
ATOM 784 O O . PRO A 1 94 ? 2.568 -7.741 -68.065 1.00 55.97 94 PRO A O 1
ATOM 787 N N . LEU A 1 95 ? 4.429 -8.639 -67.187 1.00 55.66 95 LEU A N 1
ATOM 788 C CA . LEU A 1 95 ? 3.781 -9.874 -66.760 1.00 55.66 95 LEU A CA 1
ATOM 789 C C . LEU A 1 95 ? 2.757 -9.479 -65.695 1.00 55.66 95 LEU A C 1
ATOM 791 O O . LEU A 1 95 ? 3.132 -9.068 -64.595 1.00 55.66 95 LEU A O 1
ATOM 795 N N . LYS A 1 96 ? 1.461 -9.550 -66.040 1.00 57.16 96 LYS A N 1
ATOM 796 C CA . LYS A 1 96 ? 0.366 -9.441 -65.069 1.00 57.16 96 LYS A CA 1
ATOM 797 C C . LYS A 1 96 ? 0.754 -10.314 -63.892 1.00 57.16 96 LYS A C 1
ATOM 799 O O . LYS A 1 96 ? 0.990 -11.500 -64.105 1.00 57.16 96 LYS A O 1
ATOM 804 N N . ALA A 1 97 ? 0.869 -9.694 -62.717 1.00 57.97 97 ALA A N 1
ATOM 805 C CA . ALA A 1 97 ? 1.314 -10.314 -61.483 1.00 57.97 97 ALA A CA 1
ATOM 806 C C . ALA A 1 97 ? 0.760 -11.737 -61.395 1.00 57.97 97 ALA A C 1
ATOM 808 O O . ALA A 1 97 ? -0.423 -11.936 -61.102 1.00 57.97 97 ALA A O 1
ATOM 809 N N . ALA A 1 98 ? 1.607 -12.722 -61.713 1.00 56.97 98 ALA A N 1
ATOM 810 C CA . ALA A 1 98 ? 1.316 -14.097 -61.382 1.00 56.97 98 ALA A CA 1
ATOM 811 C C . ALA A 1 98 ? 1.039 -14.047 -59.889 1.00 56.97 98 ALA A C 1
ATOM 813 O O . ALA A 1 98 ? 1.845 -13.495 -59.138 1.00 56.97 98 ALA A O 1
ATOM 814 N N . LYS A 1 99 ? -0.153 -14.476 -59.479 1.00 62.78 99 LYS A N 1
ATOM 815 C CA . LYS A 1 99 ? -0.502 -14.580 -58.071 1.00 62.78 99 LYS A CA 1
ATOM 816 C C . LYS A 1 99 ? 0.558 -15.493 -57.473 1.00 62.78 99 LYS A C 1
ATOM 818 O O . LYS A 1 99 ? 0.499 -16.706 -57.648 1.00 62.78 99 LYS A O 1
ATOM 823 N N . TRP A 1 100 ? 1.574 -14.895 -56.858 1.00 57.19 100 TRP A N 1
ATOM 824 C CA . TRP A 1 100 ? 2.505 -15.594 -56.001 1.00 57.19 100 TRP A CA 1
ATOM 825 C C . TRP A 1 100 ? 1.625 -16.076 -54.864 1.00 57.19 100 TRP A C 1
ATOM 827 O O . TRP A 1 100 ? 1.347 -15.347 -53.914 1.00 57.19 100 TRP A O 1
ATOM 837 N N . HIS A 1 101 ? 1.092 -17.283 -55.014 1.00 58.12 101 HIS A N 1
ATOM 838 C CA . HIS A 1 101 ? 0.612 -18.037 -53.886 1.00 58.12 101 HIS A CA 1
ATOM 839 C C . HIS A 1 101 ? 1.870 -18.295 -53.066 1.00 58.12 101 HIS A C 1
ATOM 841 O O . HIS A 1 101 ? 2.588 -19.265 -53.294 1.00 58.12 101 HIS A O 1
ATOM 847 N N . ALA A 1 102 ? 2.195 -17.362 -52.169 1.00 57.62 102 ALA A N 1
ATOM 848 C CA . ALA A 1 102 ? 2.998 -17.689 -51.016 1.00 57.62 102 ALA A CA 1
ATOM 849 C C . ALA A 1 102 ? 2.235 -18.840 -50.369 1.00 57.62 102 ALA A C 1
ATOM 851 O O . ALA A 1 102 ? 1.156 -18.626 -49.810 1.00 57.62 102 ALA A O 1
ATOM 852 N N . ALA A 1 103 ? 2.720 -20.066 -50.573 1.00 58.75 103 ALA A N 1
ATOM 853 C CA . ALA A 1 103 ? 2.260 -21.200 -49.804 1.00 58.75 103 ALA A CA 1
ATOM 854 C C . ALA A 1 103 ? 2.341 -20.733 -48.354 1.00 58.75 103 ALA A C 1
ATOM 856 O O . ALA A 1 103 ? 3.418 -20.356 -47.883 1.00 58.75 103 ALA A O 1
ATOM 857 N N . SER A 1 104 ? 1.183 -20.600 -47.707 1.00 61.44 104 SER A N 1
ATOM 858 C CA . SER A 1 104 ? 1.141 -20.207 -46.308 1.00 61.44 104 SER A CA 1
ATOM 859 C C . SER A 1 104 ? 2.074 -21.167 -45.581 1.00 61.44 104 SER A C 1
ATOM 861 O O . SER A 1 104 ? 1.969 -22.369 -45.843 1.00 61.44 104 SER A O 1
ATOM 863 N N . PRO A 1 105 ? 3.017 -20.693 -44.748 1.00 63.56 105 PRO A N 1
ATOM 864 C CA . PRO A 1 105 ? 3.810 -21.613 -43.957 1.00 63.56 105 PRO A CA 1
ATOM 865 C C . PRO A 1 105 ? 2.801 -22.453 -43.185 1.00 63.56 105 PRO A C 1
ATOM 867 O O . PRO A 1 105 ? 2.030 -21.912 -42.392 1.00 63.56 105 PRO A O 1
ATOM 870 N N . THR A 1 106 ? 2.721 -23.743 -43.510 1.00 64.38 106 THR A N 1
ATOM 871 C CA . THR A 1 106 ? 1.888 -24.699 -42.793 1.00 64.38 106 THR A CA 1
ATOM 872 C C . THR A 1 106 ? 2.371 -24.653 -41.361 1.00 64.38 106 THR A C 1
ATOM 874 O O . THR A 1 106 ? 3.435 -25.181 -41.036 1.00 64.38 106 THR A O 1
ATOM 877 N N . THR A 1 107 ? 1.643 -23.922 -40.524 1.00 67.69 107 THR A N 1
ATOM 878 C CA . THR A 1 107 ? 1.892 -23.891 -39.098 1.00 67.69 107 THR A CA 1
ATOM 879 C C . THR A 1 107 ? 1.748 -25.332 -38.626 1.00 67.69 107 THR A C 1
ATOM 881 O O . THR A 1 107 ? 0.733 -25.965 -38.934 1.00 67.69 107 THR A O 1
ATOM 884 N N . PRO A 1 108 ? 2.751 -25.915 -37.947 1.00 69.06 108 PRO A N 1
ATOM 885 C CA . PRO A 1 108 ? 2.551 -27.221 -37.353 1.00 69.06 108 PRO A CA 1
ATOM 886 C C . PRO A 1 108 ? 1.390 -27.080 -36.374 1.00 69.06 108 PRO A C 1
ATOM 888 O O . PRO A 1 108 ? 1.447 -26.275 -35.442 1.00 69.06 108 PRO A O 1
ATOM 891 N N . THR A 1 109 ? 0.309 -27.815 -36.630 1.00 69.50 109 THR A N 1
ATOM 892 C CA . THR A 1 109 ? -0.830 -27.912 -35.723 1.00 69.50 109 THR A CA 1
ATOM 893 C C . THR A 1 109 ? -0.282 -28.223 -34.333 1.00 69.50 109 THR A C 1
ATOM 895 O O . THR A 1 109 ? 0.387 -29.250 -34.183 1.00 69.50 109 THR A O 1
ATOM 898 N N . PRO A 1 110 ? -0.506 -27.377 -33.310 1.00 63.09 110 PRO A N 1
ATOM 899 C CA . PRO A 1 110 ? -0.095 -27.727 -31.967 1.00 63.09 110 PRO A CA 1
ATOM 900 C C . PRO A 1 110 ? -0.922 -28.944 -31.562 1.00 63.09 110 PRO A C 1
ATOM 902 O O . PRO A 1 110 ? -2.119 -28.841 -31.294 1.00 63.09 110 PRO A O 1
ATOM 905 N N . THR A 1 111 ? -0.300 -30.123 -31.558 1.00 66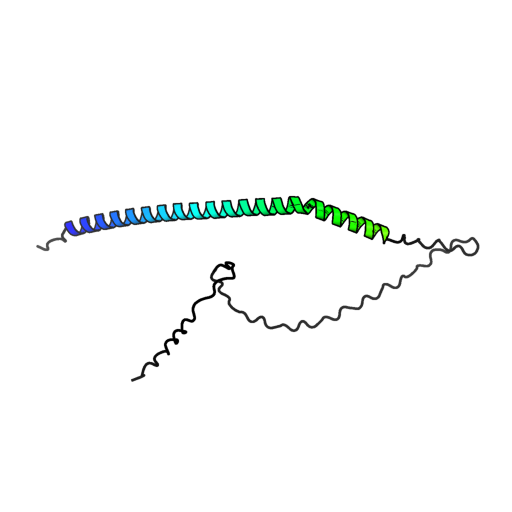.81 111 THR A N 1
ATOM 906 C CA . THR A 1 111 ? -0.902 -31.310 -30.956 1.00 66.81 111 THR A CA 1
ATOM 907 C C . THR A 1 111 ? -1.299 -30.936 -29.534 1.00 66.81 111 THR A C 1
ATOM 909 O O . THR A 1 111 ? -0.440 -30.432 -28.798 1.00 66.81 111 THR A O 1
ATOM 912 N N . PRO A 1 112 ? -2.561 -31.142 -29.119 1.00 67.12 112 PRO A N 1
ATOM 913 C CA . PRO A 1 112 ? -2.963 -30.855 -27.757 1.00 67.12 112 PRO A CA 1
ATOM 914 C C . PRO A 1 112 ? -2.132 -31.743 -26.835 1.00 67.12 112 PRO A C 1
ATOM 916 O O . PRO A 1 112 ? -2.337 -32.953 -26.739 1.00 67.12 112 PRO A O 1
ATOM 919 N N . ARG A 1 113 ? -1.143 -31.140 -26.170 1.00 65.81 113 ARG A N 1
ATOM 920 C CA . ARG A 1 113 ? -0.372 -31.806 -25.128 1.00 65.81 113 ARG A CA 1
ATOM 921 C C . ARG A 1 113 ? -1.376 -32.144 -24.038 1.00 65.81 113 ARG A C 1
ATOM 923 O O . ARG A 1 113 ? -1.903 -31.246 -23.383 1.00 65.81 113 ARG A O 1
ATOM 930 N N . ARG A 1 114 ? -1.690 -33.433 -23.896 1.00 65.25 114 ARG A N 1
ATOM 931 C CA . ARG A 1 114 ? -2.555 -33.958 -22.840 1.00 65.25 114 ARG A CA 1
ATOM 932 C C . ARG A 1 114 ? -1.987 -33.436 -21.521 1.00 65.25 114 ARG A C 1
ATOM 934 O O . ARG A 1 114 ? -0.916 -33.864 -21.098 1.00 65.25 114 ARG A O 1
ATOM 941 N N . ARG A 1 115 ? -2.643 -32.438 -20.922 1.00 62.25 115 ARG A N 1
ATOM 942 C CA . ARG A 1 115 ? -2.269 -31.943 -19.598 1.00 62.25 115 ARG A CA 1
ATOM 943 C C . ARG A 1 115 ? -2.594 -33.099 -18.668 1.00 62.25 115 ARG A C 1
ATOM 945 O O . ARG A 1 115 ? -3.764 -33.355 -18.402 1.00 62.25 115 ARG A O 1
ATOM 952 N N . THR A 1 116 ? -1.588 -33.861 -18.253 1.00 63.84 116 THR A N 1
ATOM 953 C CA . THR A 1 116 ? -1.755 -34.743 -17.104 1.00 63.84 116 THR A CA 1
ATOM 954 C C . THR A 1 116 ? -2.133 -33.820 -15.963 1.00 63.84 116 THR A C 1
ATOM 956 O O . THR A 1 116 ? -1.330 -32.975 -15.565 1.00 63.84 116 THR A O 1
ATOM 959 N N . ALA A 1 117 ? -3.392 -33.893 -15.538 1.00 63.50 117 ALA A N 1
ATOM 960 C CA . ALA A 1 117 ? -3.845 -33.225 -14.340 1.00 63.50 117 ALA A CA 1
ATOM 961 C C . ALA A 1 117 ? -2.978 -33.773 -13.210 1.00 63.50 117 ALA A C 1
ATOM 963 O O . ALA A 1 117 ? -3.155 -34.911 -12.784 1.00 63.50 117 ALA A O 1
ATOM 964 N N . ILE A 1 118 ? -1.975 -33.001 -12.799 1.00 62.56 118 ILE A N 1
ATOM 965 C CA . ILE A 1 118 ? -1.331 -33.227 -11.517 1.00 62.56 118 ILE A CA 1
ATOM 966 C C . ILE A 1 118 ? -2.459 -32.964 -10.520 1.00 62.56 118 ILE A C 1
ATOM 968 O O . ILE A 1 118 ? -3.001 -31.853 -10.542 1.00 62.56 118 ILE A O 1
ATOM 972 N N . PRO A 1 119 ? -2.904 -33.956 -9.731 1.00 61.25 119 PRO A N 1
ATOM 973 C CA . PRO A 1 119 ? -3.875 -33.682 -8.692 1.00 61.25 119 PRO A CA 1
ATOM 974 C C . PRO A 1 119 ? -3.247 -32.633 -7.778 1.00 61.25 119 PRO A C 1
ATOM 976 O O . PRO A 1 119 ? -2.211 -32.874 -7.160 1.00 61.25 119 PRO A O 1
ATOM 979 N N . ALA A 1 120 ? -3.836 -31.439 -7.756 1.00 62.84 120 ALA A N 1
ATOM 980 C CA . ALA A 1 120 ? -3.507 -30.444 -6.759 1.00 62.84 120 ALA A CA 1
ATOM 981 C C . ALA A 1 120 ? -3.890 -31.065 -5.418 1.00 62.84 120 ALA A C 1
ATOM 983 O O . ALA A 1 120 ? -5.074 -31.210 -5.108 1.00 62.84 120 ALA A O 1
ATOM 984 N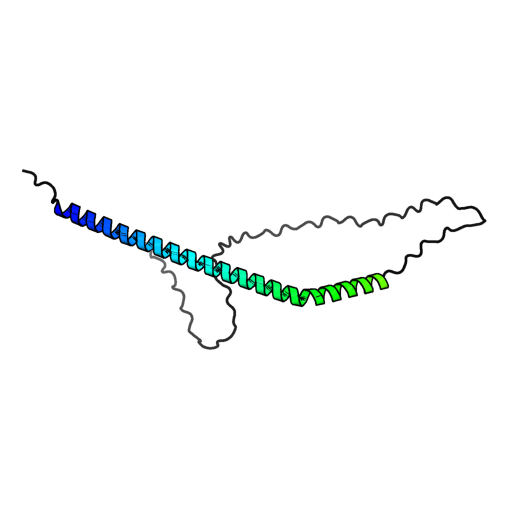 N . VAL A 1 121 ? -2.892 -31.512 -4.656 1.00 54.69 121 VAL A N 1
ATOM 985 C CA . VAL A 1 121 ? -3.096 -31.821 -3.248 1.00 54.69 121 VAL A CA 1
ATOM 986 C C . VAL A 1 121 ? -3.554 -30.510 -2.635 1.00 54.69 121 VAL A C 1
ATOM 988 O O . VAL A 1 121 ? -2.797 -29.545 -2.577 1.00 54.69 121 VAL A O 1
ATOM 991 N N . VAL A 1 122 ? -4.829 -30.457 -2.261 1.00 56.69 122 VAL A N 1
ATOM 992 C CA . VAL A 1 122 ? -5.387 -29.371 -1.468 1.00 56.69 122 VAL A CA 1
ATOM 993 C C . VAL A 1 122 ? -4.705 -29.460 -0.109 1.00 56.69 122 VAL A C 1
ATOM 995 O O . VAL A 1 122 ? -5.179 -30.133 0.803 1.00 56.69 122 VAL A O 1
ATOM 998 N N . THR A 1 123 ? -3.549 -28.818 0.029 1.00 48.94 123 THR A N 1
ATOM 999 C CA . THR A 1 123 ? -3.090 -28.396 1.341 1.00 48.94 123 THR A CA 1
ATOM 1000 C C . THR A 1 123 ? -4.030 -27.273 1.728 1.00 48.94 123 THR A C 1
ATOM 1002 O O . THR A 1 123 ? -3.971 -26.172 1.181 1.00 48.94 123 THR A O 1
ATOM 1005 N N . ALA A 1 124 ? -4.963 -2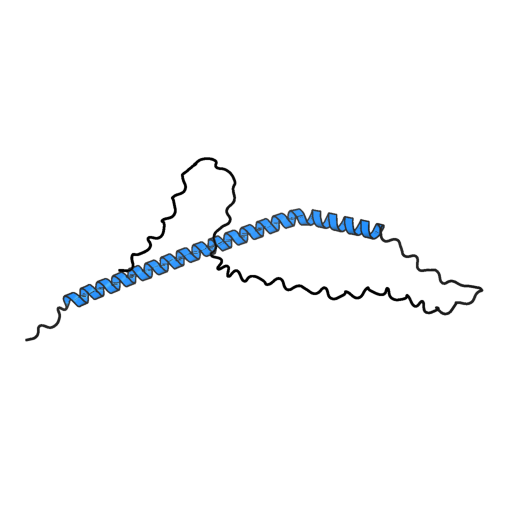7.568 2.628 1.00 54.91 124 ALA A N 1
ATOM 1006 C CA . ALA A 1 124 ? -5.648 -26.532 3.375 1.00 54.91 124 ALA A CA 1
ATOM 1007 C C . ALA A 1 124 ? -4.597 -25.835 4.255 1.00 54.91 124 ALA A C 1
ATOM 1009 O O . ALA A 1 124 ? -4.480 -26.122 5.444 1.00 54.91 124 ALA A O 1
ATOM 1010 N N . SER A 1 125 ? -3.799 -24.957 3.645 1.00 41.81 125 SER A N 1
ATOM 1011 C CA . SER A 1 125 ? -3.012 -23.962 4.355 1.00 41.81 125 SER A CA 1
ATOM 1012 C C . SER A 1 125 ? -4.011 -22.969 4.925 1.00 41.81 125 SER A C 1
ATOM 1014 O O . SER A 1 125 ? -4.522 -22.083 4.242 1.00 41.81 125 SER A O 1
ATOM 1016 N N . LYS A 1 126 ? -4.370 -23.184 6.189 1.00 50.69 126 LYS A N 1
ATOM 1017 C CA . LYS A 1 126 ? -4.750 -22.077 7.054 1.00 50.69 126 LYS A CA 1
ATOM 1018 C C . LYS A 1 126 ? -3.458 -21.305 7.311 1.00 50.69 126 LYS A C 1
ATOM 1020 O O . LYS A 1 126 ? -2.714 -21.683 8.208 1.00 50.69 126 LYS A O 1
ATOM 1025 N N . ASP A 1 127 ? -3.179 -20.301 6.488 1.00 42.31 127 ASP A N 1
ATOM 1026 C CA . ASP A 1 127 ? -2.099 -19.356 6.761 1.00 42.31 127 ASP A CA 1
ATOM 1027 C C . ASP A 1 127 ? -2.536 -18.406 7.880 1.00 42.31 127 ASP A C 1
ATOM 1029 O O . ASP A 1 127 ? -3.345 -17.491 7.710 1.00 42.31 127 ASP A O 1
ATOM 1033 N N . ASP A 1 128 ? -2.020 -18.752 9.053 1.00 51.16 128 ASP A N 1
ATOM 1034 C CA . ASP A 1 128 ? -1.716 -17.900 10.193 1.00 51.16 128 ASP A CA 1
ATOM 1035 C C . ASP A 1 128 ? -0.536 -16.983 9.794 1.00 51.16 128 ASP A C 1
ATOM 1037 O O . ASP A 1 128 ? 0.456 -17.488 9.264 1.00 51.16 128 ASP A O 1
ATOM 1041 N N . PRO A 1 129 ? -0.616 -15.650 9.950 1.00 50.38 129 PRO A N 1
ATOM 1042 C CA . PRO A 1 129 ? 0.457 -14.756 9.536 1.00 50.38 129 PRO A CA 1
ATOM 1043 C C . PRO A 1 129 ? 1.579 -14.757 10.582 1.00 50.38 129 PRO A C 1
ATOM 1045 O O . PRO A 1 129 ? 1.449 -14.117 11.625 1.00 50.38 129 PRO A O 1
ATOM 1048 N N . SER A 1 130 ? 2.705 -15.409 10.293 1.00 41.72 130 SER A N 1
ATOM 1049 C CA . SER A 1 130 ? 3.953 -15.157 11.020 1.00 41.72 130 SER A CA 1
ATOM 1050 C C . SER A 1 130 ? 5.079 -14.773 10.074 1.00 41.72 130 SER A C 1
ATOM 1052 O O . SER A 1 130 ? 5.335 -15.434 9.072 1.00 41.72 130 SER A O 1
ATOM 1054 N N . GLU A 1 131 ? 5.692 -13.663 10.448 1.00 42.66 131 GLU A N 1
ATOM 1055 C CA . GLU A 1 131 ? 6.725 -12.886 9.790 1.00 42.66 131 GLU A CA 1
ATOM 1056 C C . GLU A 1 131 ? 7.954 -13.696 9.363 1.00 42.66 131 GLU A C 1
ATOM 1058 O O . GLU A 1 131 ? 8.475 -14.519 10.113 1.00 42.66 131 GLU A O 1
ATOM 1063 N N . ASP A 1 132 ? 8.420 -13.404 8.151 1.00 40.03 132 ASP A N 1
ATOM 1064 C CA . ASP A 1 132 ? 9.749 -13.743 7.653 1.00 40.03 132 ASP A CA 1
ATOM 1065 C C . ASP A 1 132 ? 10.665 -12.561 8.008 1.00 40.03 132 ASP A C 1
ATOM 1067 O O . ASP A 1 132 ? 10.720 -11.561 7.289 1.00 40.03 132 ASP A O 1
ATOM 1071 N N . GLU A 1 133 ? 11.285 -12.627 9.187 1.00 38.53 133 GLU A N 1
ATOM 1072 C CA . GLU A 1 133 ? 12.412 -11.768 9.547 1.00 38.53 133 GLU A CA 1
ATOM 1073 C C . GLU A 1 133 ? 13.715 -12.499 9.219 1.00 38.53 133 GLU A C 1
ATOM 1075 O O . GLU A 1 133 ? 13.918 -13.674 9.529 1.00 38.53 133 GLU A O 1
ATOM 1080 N N . SER A 1 134 ? 14.556 -11.720 8.557 1.00 38.44 134 SER A N 1
ATOM 1081 C CA . SER A 1 134 ? 15.926 -11.954 8.142 1.00 38.44 134 SER A CA 1
ATOM 1082 C C . SER A 1 134 ? 16.851 -12.443 9.263 1.00 38.44 134 SER A C 1
ATOM 1084 O O . SER A 1 134 ? 16.573 -12.320 10.453 1.00 38.44 134 SER A O 1
ATOM 1086 N N . ASP A 1 135 ? 18.029 -12.842 8.798 1.00 40.28 135 ASP A N 1
ATOM 1087 C CA . ASP A 1 135 ? 19.324 -12.826 9.469 1.00 40.28 135 ASP A CA 1
ATOM 1088 C C . ASP A 1 135 ? 19.885 -14.147 10.002 1.00 40.28 135 ASP A C 1
ATOM 1090 O O . ASP A 1 135 ? 19.486 -14.749 11.000 1.00 40.28 135 ASP A O 1
ATOM 1094 N N . GLU A 1 136 ? 20.913 -14.546 9.258 1.00 47.16 136 GLU A N 1
ATOM 1095 C CA . GLU A 1 136 ? 22.040 -15.342 9.685 1.00 47.16 136 GLU A CA 1
ATOM 1096 C C . GLU A 1 136 ? 22.667 -14.779 10.978 1.00 47.16 136 GLU A C 1
ATOM 1098 O O . GLU A 1 136 ? 22.500 -13.618 11.324 1.00 47.16 136 GLU A O 1
ATOM 1103 N N . GLU A 1 137 ? 23.467 -15.613 11.646 1.00 41.22 137 GLU A N 1
ATOM 1104 C CA . GLU A 1 137 ? 24.345 -15.256 12.772 1.00 41.22 137 GLU A CA 1
ATOM 1105 C C . GLU A 1 137 ? 23.755 -15.333 14.195 1.00 41.22 137 GLU A C 1
ATOM 1107 O O . GLU A 1 137 ? 23.470 -14.351 14.872 1.00 41.22 137 GLU A O 1
ATOM 1112 N N . SER A 1 138 ? 23.767 -16.544 14.759 1.00 41.22 138 SER A N 1
ATOM 1113 C CA . SER A 1 138 ? 24.406 -16.734 16.071 1.00 41.22 138 SER A CA 1
ATOM 1114 C C . SER A 1 138 ? 24.562 -18.208 16.404 1.00 41.22 138 SER A C 1
ATOM 1116 O O . SER A 1 138 ? 23.667 -18.893 16.897 1.00 41.22 138 SER A O 1
ATOM 1118 N N . THR A 1 139 ? 25.775 -18.694 16.173 1.00 50.59 139 THR A N 1
ATOM 1119 C CA . THR A 1 139 ? 26.334 -19.829 16.898 1.00 50.59 139 THR A CA 1
ATOM 1120 C C . THR A 1 139 ? 26.084 -19.686 18.399 1.00 50.59 139 THR A C 1
ATOM 1122 O O . THR A 1 139 ? 26.367 -18.620 18.944 1.00 50.59 139 THR A O 1
ATOM 1125 N N . ARG A 1 140 ? 25.691 -20.799 19.042 1.00 46.62 140 ARG A N 1
ATOM 1126 C CA . ARG A 1 140 ? 25.853 -21.155 20.473 1.00 46.62 140 ARG A CA 1
ATOM 1127 C C . ARG A 1 140 ? 24.521 -21.462 21.158 1.00 46.62 140 ARG A C 1
ATOM 1129 O O . ARG A 1 140 ? 23.905 -20.601 21.763 1.00 46.62 140 ARG A O 1
ATOM 1136 N N . CYS A 1 141 ? 24.138 -22.737 21.111 1.00 37.56 141 CYS A N 1
ATOM 1137 C CA . CYS A 1 141 ? 23.868 -23.559 22.297 1.00 37.56 141 CYS A CA 1
ATOM 1138 C C . CYS A 1 141 ? 23.333 -24.924 21.857 1.00 37.56 141 CYS A C 1
ATOM 1140 O O . CYS A 1 141 ? 22.200 -25.071 21.413 1.00 37.56 141 CYS A O 1
ATOM 1142 N N . ARG A 1 142 ? 24.174 -25.946 22.019 1.00 51.16 142 ARG A N 1
ATOM 1143 C CA . ARG A 1 142 ? 23.756 -27.345 22.070 1.00 51.16 142 ARG A CA 1
ATOM 1144 C C . ARG A 1 142 ? 22.927 -27.510 23.348 1.00 51.16 142 ARG A C 1
ATOM 1146 O O . ARG A 1 142 ? 23.496 -27.708 24.414 1.00 51.16 142 ARG A O 1
ATOM 1153 N N . LEU A 1 143 ? 21.612 -27.352 23.247 1.00 45.91 143 LEU A N 1
ATOM 1154 C CA . LEU A 1 143 ? 20.658 -27.696 24.299 1.00 45.91 143 LEU A CA 1
ATOM 1155 C C . LEU A 1 143 ? 19.885 -28.919 23.819 1.00 45.91 143 LEU A C 1
ATOM 1157 O O . LEU A 1 143 ? 19.300 -28.928 22.738 1.00 45.91 143 LEU A O 1
ATOM 1161 N N . GLU A 1 144 ? 20.004 -29.981 24.603 1.00 50.41 144 GLU A N 1
ATOM 1162 C CA . GLU A 1 144 ? 19.360 -31.270 24.413 1.00 50.41 144 GLU A CA 1
ATOM 1163 C C . GLU A 1 144 ? 17.872 -31.086 24.091 1.00 50.41 144 GLU A C 1
ATOM 1165 O O . GLU A 1 144 ? 17.164 -30.332 24.759 1.00 50.41 144 GLU A O 1
ATOM 1170 N N . ALA A 1 145 ? 17.398 -31.758 23.041 1.00 54.31 145 ALA A N 1
ATOM 1171 C CA . ALA A 1 145 ? 15.988 -31.749 22.686 1.00 54.31 145 ALA A CA 1
ATOM 1172 C C . ALA A 1 145 ? 15.155 -32.221 23.894 1.00 54.31 145 ALA A C 1
ATOM 1174 O O . ALA A 1 145 ? 15.448 -33.295 24.430 1.00 54.31 145 ALA A O 1
ATOM 1175 N N . PRO A 1 146 ? 14.099 -31.501 24.320 1.00 46.75 146 PRO A N 1
ATOM 1176 C CA . PRO A 1 146 ? 13.174 -32.070 25.278 1.00 46.75 146 PRO A CA 1
ATOM 1177 C C . PRO A 1 146 ? 12.480 -33.239 24.579 1.00 46.75 146 PRO A C 1
ATOM 1179 O O . PRO A 1 146 ? 11.794 -33.073 23.567 1.00 46.75 146 PRO A O 1
ATOM 1182 N N . ALA A 1 147 ? 12.707 -34.444 25.101 1.00 58.75 147 ALA A N 1
ATOM 1183 C CA . ALA A 1 147 ? 11.959 -35.626 24.722 1.00 58.75 147 ALA A CA 1
ATOM 1184 C C . ALA A 1 147 ? 10.465 -35.287 24.803 1.00 58.75 147 ALA A C 1
ATOM 1186 O O . ALA A 1 147 ? 9.953 -34.921 25.861 1.00 58.75 147 ALA A O 1
ATOM 1187 N N . TRP A 1 148 ? 9.785 -35.374 23.662 1.00 54.16 148 TRP A N 1
ATOM 1188 C CA . TRP A 1 148 ? 8.346 -35.183 23.551 1.00 54.16 148 TRP A CA 1
ATOM 1189 C C . TRP A 1 148 ? 7.647 -35.990 24.652 1.00 54.16 148 TRP A C 1
ATOM 1191 O O . TRP A 1 148 ? 8.028 -37.148 24.869 1.00 54.16 148 TRP A O 1
ATOM 1201 N N . PRO A 1 149 ? 6.624 -35.454 25.342 1.00 58.72 149 PRO A N 1
ATOM 1202 C CA . PRO A 1 149 ? 5.883 -36.261 26.291 1.00 58.72 149 PRO A CA 1
ATOM 1203 C C . PRO A 1 149 ? 5.237 -37.409 25.512 1.00 58.72 149 PRO A C 1
ATOM 1205 O O . PRO A 1 149 ? 4.336 -37.204 24.693 1.00 58.72 149 PRO A O 1
ATOM 1208 N N . LYS A 1 150 ? 5.721 -38.635 25.746 1.00 58.84 150 LYS A N 1
ATOM 1209 C CA . LYS A 1 150 ? 5.026 -39.848 25.319 1.00 58.84 150 LYS A CA 1
ATOM 1210 C C . LYS A 1 150 ? 3.628 -39.747 25.910 1.00 58.84 150 LYS A C 1
ATOM 1212 O O . LYS A 1 150 ? 3.475 -39.714 27.129 1.00 58.84 150 LYS A O 1
ATOM 1217 N N . ARG A 1 151 ? 2.623 -39.629 25.040 1.00 47.94 151 ARG A N 1
ATOM 1218 C CA . ARG A 1 151 ? 1.212 -39.671 25.426 1.00 47.94 151 ARG A CA 1
ATOM 1219 C C . ARG A 1 151 ? 1.035 -40.851 26.374 1.00 47.94 151 ARG A C 1
ATOM 1221 O O . ARG A 1 151 ? 1.276 -41.987 25.976 1.00 47.94 151 ARG A O 1
ATOM 1228 N N . ALA A 1 152 ? 0.647 -40.574 27.613 1.00 55.88 152 ALA A N 1
ATOM 1229 C CA . ALA A 1 152 ? 0.217 -41.614 28.525 1.00 55.88 152 ALA A CA 1
ATOM 1230 C C . ALA A 1 152 ? -0.989 -42.305 27.878 1.00 55.88 152 ALA A C 1
ATOM 1232 O O . ALA A 1 152 ? -2.064 -41.717 27.736 1.00 55.88 152 ALA A O 1
ATOM 1233 N N . SER A 1 153 ? -0.789 -43.540 27.428 1.00 57.09 153 SER A N 1
ATOM 1234 C CA . SER A 1 153 ? -1.875 -44.471 27.173 1.00 57.09 153 SER A CA 1
ATOM 1235 C C . SER A 1 153 ? -2.653 -44.603 28.478 1.00 57.09 153 SER A C 1
ATOM 1237 O O . SER A 1 153 ? -2.138 -45.136 29.461 1.00 57.09 153 SER A O 1
ATOM 1239 N N . ARG A 1 154 ? -3.867 -44.052 28.513 1.00 60.91 154 ARG A N 1
ATOM 1240 C CA . ARG A 1 154 ? -4.790 -44.242 29.634 1.00 60.91 154 ARG A CA 1
ATOM 1241 C C . ARG A 1 154 ? -5.019 -45.752 29.797 1.00 60.91 154 ARG A C 1
ATOM 1243 O O . ARG A 1 154 ? -5.288 -46.398 28.782 1.00 60.91 154 ARG A O 1
ATOM 1250 N N . PRO A 1 155 ? -4.942 -46.327 31.007 1.00 55.09 155 PRO A N 1
ATOM 1251 C CA . PRO A 1 155 ? -5.453 -47.669 31.206 1.00 55.09 155 PRO A CA 1
ATOM 1252 C C . PRO A 1 155 ? -6.979 -47.609 31.094 1.00 55.09 155 PRO A C 1
ATOM 1254 O O . PRO A 1 155 ? -7.632 -46.789 31.738 1.00 55.09 155 PRO A O 1
ATOM 1257 N N . VAL A 1 156 ? -7.526 -48.445 30.215 1.00 54.09 156 VAL A N 1
ATOM 1258 C CA . VAL A 1 156 ? -8.946 -48.793 30.192 1.00 54.09 156 VAL A CA 1
ATOM 1259 C C . VAL A 1 156 ? -9.137 -49.850 31.267 1.00 54.09 156 VAL A C 1
ATOM 1261 O O . VAL A 1 156 ? -8.828 -51.008 31.006 1.00 54.09 156 VAL A O 1
ATOM 1264 N N . TRP A 1 157 ? -9.572 -49.435 32.454 1.00 51.84 157 TRP A N 1
ATOM 1265 C CA . TRP A 1 157 ? -10.187 -50.284 33.475 1.00 51.84 157 TRP A CA 1
ATOM 1266 C C . TRP A 1 157 ? -11.333 -49.495 34.101 1.00 51.84 157 TRP A C 1
ATOM 1268 O O . TRP A 1 157 ? -11.087 -48.326 34.482 1.00 51.84 157 TRP A O 1
#